Protein AF-A0A381ZZG3-F1 (afdb_monomer_lite)

Structure (mmCIF, N/CA/C/O backbone):
data_AF-A0A381ZZG3-F1
#
_entry.id   AF-A0A381ZZG3-F1
#
loop_
_atom_site.group_PDB
_atom_site.id
_atom_site.type_symbol
_atom_site.label_atom_id
_atom_site.label_alt_id
_atom_site.label_comp_id
_atom_site.label_asym_id
_atom_site.label_entity_id
_atom_site.label_seq_id
_atom_site.pdbx_PDB_ins_code
_atom_site.Cartn_x
_atom_site.Cartn_y
_atom_site.Cartn_z
_atom_site.occupancy
_atom_site.B_iso_or_equiv
_atom_site.auth_seq_id
_atom_site.auth_comp_id
_atom_site.auth_asym_id
_atom_site.auth_atom_id
_atom_site.pdbx_PDB_model_num
ATOM 1 N N . MET A 1 1 ? -27.456 17.210 29.896 1.00 59.88 1 MET A N 1
ATOM 2 C CA . MET A 1 1 ? -26.172 16.479 29.755 1.00 59.88 1 MET A CA 1
ATOM 3 C C . MET A 1 1 ? -26.023 15.685 28.450 1.00 59.88 1 MET A C 1
ATOM 5 O O . MET A 1 1 ? -24.931 15.201 28.199 1.00 59.88 1 MET A O 1
ATOM 9 N N . PHE A 1 2 ? -27.036 15.605 27.573 1.00 66.25 2 PHE A N 1
ATOM 10 C CA . PHE A 1 2 ? -26.897 14.948 26.260 1.00 66.25 2 PHE A CA 1
ATOM 11 C C . PHE A 1 2 ? -25.832 15.591 25.353 1.00 66.25 2 PHE A C 1
ATOM 13 O O . PHE A 1 2 ? -25.110 14.879 24.668 1.00 66.25 2 PHE A O 1
ATOM 20 N N . ALA A 1 3 ? -25.680 16.920 25.408 1.00 71.00 3 ALA A N 1
ATOM 21 C CA . ALA A 1 3 ? -24.729 17.657 24.571 1.00 71.00 3 ALA A CA 1
ATOM 22 C C . ALA A 1 3 ? -23.250 17.302 24.830 1.00 71.00 3 ALA A C 1
ATOM 24 O O . ALA A 1 3 ? -22.451 17.302 23.902 1.00 71.00 3 ALA A O 1
ATOM 25 N N . VAL A 1 4 ? -22.879 16.960 26.070 1.00 73.06 4 VAL A N 1
ATOM 26 C CA . VAL A 1 4 ? -21.489 16.591 26.399 1.00 73.06 4 VAL A CA 1
ATOM 27 C C . VAL A 1 4 ? -21.172 15.187 25.884 1.00 73.06 4 VAL A C 1
ATOM 29 O O . VAL A 1 4 ? -20.127 14.973 25.281 1.00 73.06 4 VAL A O 1
ATOM 32 N N . VAL A 1 5 ? -22.098 14.238 26.050 1.00 73.56 5 VAL A N 1
ATOM 33 C CA . VAL A 1 5 ? -21.927 12.852 25.583 1.00 73.56 5 VAL A CA 1
ATOM 34 C C . VAL A 1 5 ? -21.841 12.786 24.057 1.00 73.56 5 VAL A C 1
ATOM 36 O O . VAL A 1 5 ? -20.970 12.105 23.518 1.00 73.56 5 VAL A O 1
ATOM 39 N N . THR A 1 6 ? -22.694 13.528 23.342 1.00 72.31 6 THR A N 1
ATOM 40 C CA . THR A 1 6 ? -22.634 13.579 21.873 1.00 72.31 6 THR A CA 1
ATOM 41 C C . THR A 1 6 ? -21.345 14.228 21.383 1.00 72.31 6 THR A C 1
ATOM 43 O O . THR A 1 6 ? -20.756 13.760 20.411 1.00 72.31 6 THR A O 1
ATOM 46 N N . GLN A 1 7 ? -20.864 15.267 22.065 1.00 67.75 7 GLN A N 1
ATOM 47 C CA . GLN A 1 7 ? -19.613 15.927 21.713 1.00 67.75 7 GLN A CA 1
ATOM 48 C C . GLN A 1 7 ? -18.402 15.008 21.917 1.00 67.75 7 GLN A C 1
ATOM 50 O O . GLN A 1 7 ? -17.585 14.888 21.005 1.00 67.75 7 GLN A O 1
ATOM 55 N N . LEU A 1 8 ? -18.325 14.291 23.042 1.00 64.81 8 LEU A N 1
ATOM 56 C CA . LEU A 1 8 ? -17.277 13.294 23.297 1.00 64.81 8 LEU A CA 1
ATOM 57 C C . LEU A 1 8 ? -17.283 12.166 22.255 1.00 64.81 8 LEU A C 1
ATOM 59 O O . LEU A 1 8 ? -16.225 11.790 21.752 1.00 64.81 8 LEU A O 1
ATOM 63 N N . ASN A 1 9 ? -18.467 11.685 21.864 1.00 71.44 9 ASN A N 1
ATOM 64 C CA . ASN A 1 9 ? -18.598 10.663 20.826 1.00 71.44 9 ASN A CA 1
ATOM 65 C C . ASN A 1 9 ? -18.047 11.148 19.469 1.00 71.44 9 ASN A C 1
ATOM 67 O O . ASN A 1 9 ? -17.294 10.443 18.801 1.00 71.44 9 ASN A O 1
ATOM 71 N N . ARG A 1 10 ? -18.333 12.400 19.079 1.00 66.06 10 ARG A N 1
ATOM 72 C CA . ARG A 1 10 ? -17.788 12.986 17.839 1.00 66.06 10 ARG A CA 1
ATOM 73 C C . ARG A 1 10 ? -16.262 13.089 17.855 1.00 66.06 10 ARG A C 1
ATOM 75 O O . ARG A 1 10 ? -15.644 12.855 16.817 1.00 66.06 10 ARG A O 1
ATOM 82 N N . TYR A 1 11 ? -15.656 13.420 18.996 1.00 67.62 11 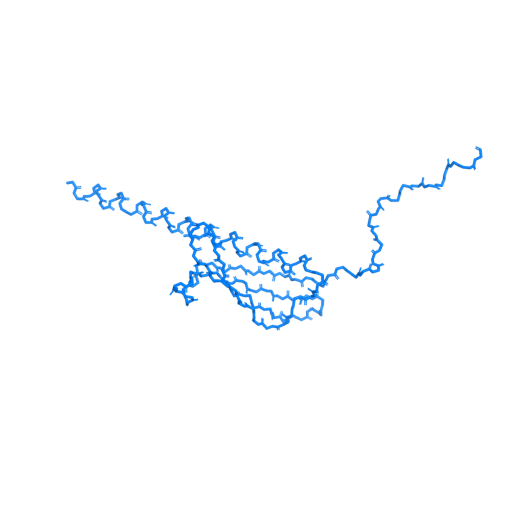TYR A N 1
ATOM 83 C CA . TYR A 1 11 ? -14.196 13.436 19.132 1.00 67.62 11 TYR A CA 1
ATOM 84 C C . TYR A 1 11 ? -13.596 12.036 18.989 1.00 67.62 11 TYR A C 1
ATOM 86 O O . TYR A 1 11 ? -12.647 11.873 18.227 1.00 67.62 11 TYR A O 1
ATOM 94 N N . ALA A 1 12 ? -14.177 11.027 19.646 1.00 72.56 12 ALA A N 1
ATOM 95 C CA . ALA A 1 12 ? -13.713 9.644 19.547 1.00 72.56 12 ALA A CA 1
ATOM 96 C C . ALA A 1 12 ? -13.798 9.104 18.107 1.00 72.56 12 ALA A C 1
ATOM 98 O O . ALA A 1 12 ? -12.822 8.558 17.594 1.00 72.56 12 ALA A O 1
ATOM 99 N N 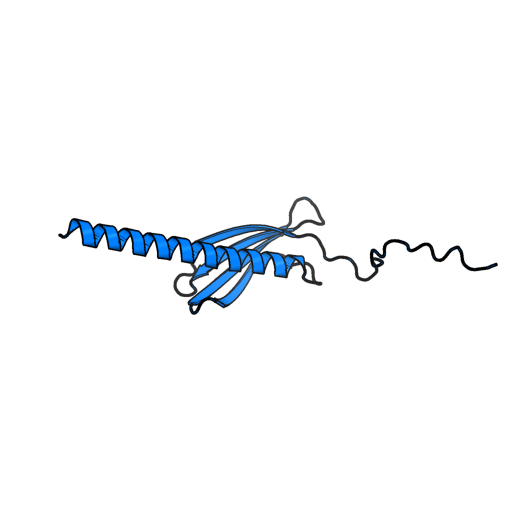. MET A 1 13 ? -14.921 9.337 17.416 1.00 74.88 13 MET A N 1
ATOM 100 C CA . MET A 1 13 ? -15.077 8.954 16.006 1.00 74.88 13 MET A CA 1
ATOM 101 C C . MET A 1 13 ? -14.072 9.671 15.095 1.00 74.88 13 MET A C 1
ATOM 103 O O . MET A 1 13 ? -13.493 9.058 14.202 1.00 74.88 13 MET A O 1
ATOM 107 N N . SER A 1 14 ? -13.825 10.962 15.337 1.00 80.19 14 SER A N 1
ATOM 108 C CA . SER A 1 14 ? -12.857 11.736 14.547 1.00 80.19 14 SER A CA 1
ATOM 109 C C . SER A 1 14 ? -11.425 11.237 14.755 1.00 80.19 14 SER A C 1
ATOM 111 O O . SER A 1 14 ? -10.671 11.130 13.793 1.00 80.19 14 SER A O 1
ATOM 113 N N . ALA A 1 15 ? -11.056 10.901 15.994 1.00 86.75 15 ALA A N 1
ATOM 114 C CA . ALA A 1 15 ? -9.742 10.354 16.315 1.00 86.75 15 ALA A CA 1
ATOM 115 C C . ALA A 1 15 ? -9.518 8.990 15.645 1.00 86.75 15 ALA A C 1
ATOM 117 O O . ALA A 1 15 ? -8.488 8.795 15.004 1.00 86.75 15 ALA A O 1
ATOM 118 N N . SER A 1 16 ? -10.509 8.094 15.710 1.00 88.12 16 SER A N 1
ATOM 119 C CA . SER A 1 16 ? -10.435 6.777 15.064 1.00 88.12 16 SER A CA 1
ATOM 120 C C . SER A 1 16 ? -10.293 6.884 13.542 1.00 88.12 16 SER A C 1
ATOM 122 O O . SER A 1 16 ? -9.474 6.190 12.943 1.00 88.12 16 SER A O 1
ATOM 124 N N . TYR A 1 17 ? -11.020 7.812 12.913 1.00 89.50 17 TYR A N 1
ATOM 125 C CA . TYR A 1 17 ? -10.903 8.068 11.477 1.00 89.50 17 TYR A CA 1
ATOM 126 C C . TYR A 1 17 ? -9.507 8.569 11.075 1.00 89.50 17 TYR A C 1
ATOM 128 O O . TYR A 1 17 ? -8.945 8.125 10.071 1.00 89.50 17 TYR A O 1
ATOM 136 N N . ILE A 1 18 ? -8.931 9.491 11.853 1.00 93.75 18 ILE A N 1
ATOM 137 C CA . ILE A 1 18 ? -7.580 10.013 11.601 1.00 93.75 18 ILE A CA 1
ATOM 138 C C . ILE A 1 18 ? -6.540 8.905 11.772 1.00 93.75 18 ILE A C 1
ATOM 140 O O . ILE A 1 18 ? -5.689 8.734 10.902 1.00 93.75 18 ILE A O 1
ATOM 144 N N . GLU A 1 19 ? -6.631 8.130 12.853 1.00 93.81 19 GLU A N 1
ATOM 145 C CA . GLU A 1 19 ? -5.769 6.973 13.101 1.00 93.81 19 GLU A CA 1
ATOM 146 C C . GLU A 1 19 ? -5.817 5.996 11.920 1.00 93.81 19 GLU A C 1
ATOM 148 O O . GLU A 1 19 ? -4.781 5.645 11.361 1.00 93.81 19 GLU A O 1
ATOM 153 N N . GLN A 1 20 ? -7.019 5.628 11.470 1.00 94.56 20 GLN A N 1
ATOM 154 C CA . GLN A 1 20 ? -7.215 4.728 10.337 1.00 94.56 20 GLN A CA 1
ATOM 155 C C . GLN A 1 20 ? -6.559 5.261 9.054 1.00 94.56 20 GLN A C 1
ATOM 157 O O . GLN A 1 20 ? -5.927 4.495 8.327 1.00 94.56 20 GLN A O 1
ATOM 162 N N . LYS A 1 21 ? -6.649 6.570 8.786 1.00 95.44 21 LYS A N 1
ATOM 163 C CA . LYS A 1 21 ? -5.955 7.189 7.647 1.00 95.44 21 LYS A CA 1
ATOM 164 C C . LYS A 1 21 ? -4.438 7.151 7.770 1.00 95.44 21 LYS A C 1
ATOM 166 O O . LYS A 1 21 ? -3.772 6.925 6.765 1.00 95.44 21 LYS A O 1
ATOM 171 N N . ILE A 1 22 ? -3.895 7.379 8.964 1.00 96.88 22 ILE A N 1
ATOM 172 C CA . ILE A 1 22 ? -2.446 7.327 9.203 1.00 96.88 22 ILE A CA 1
ATOM 173 C C . ILE A 1 22 ? -1.932 5.905 8.978 1.00 96.88 22 ILE A C 1
ATOM 175 O O . ILE A 1 22 ? -0.973 5.719 8.234 1.00 96.88 22 ILE A O 1
ATOM 179 N N . LEU A 1 23 ? -2.611 4.901 9.540 1.00 97.25 23 LEU A N 1
ATOM 180 C CA . LEU A 1 23 ? -2.251 3.495 9.350 1.00 97.25 23 LEU A CA 1
ATOM 181 C C . LEU A 1 23 ? -2.306 3.103 7.868 1.00 97.25 23 LEU A C 1
ATOM 183 O O . LEU A 1 23 ? -1.353 2.526 7.350 1.00 97.25 23 LEU A O 1
ATOM 187 N N . ALA A 1 24 ? -3.372 3.487 7.160 1.00 97.06 24 ALA A N 1
ATOM 188 C CA . ALA A 1 24 ? -3.493 3.247 5.723 1.00 97.06 24 ALA A CA 1
ATOM 189 C C . ALA A 1 24 ? -2.391 3.953 4.909 1.00 97.06 24 ALA A C 1
ATOM 191 O O . ALA A 1 24 ? -1.907 3.407 3.920 1.00 97.06 24 ALA A O 1
ATOM 192 N N . SER A 1 25 ? -1.971 5.149 5.329 1.00 97.12 25 SER A N 1
ATOM 193 C CA . SER A 1 25 ? -0.876 5.896 4.704 1.00 97.12 25 SER A CA 1
ATOM 194 C C . SER A 1 25 ? 0.484 5.230 4.902 1.00 97.12 25 SER A C 1
ATOM 196 O O . SER A 1 25 ? 1.269 5.160 3.955 1.00 97.12 25 SER A O 1
ATOM 198 N N . TRP A 1 26 ? 0.748 4.673 6.087 1.00 97.38 26 TRP A N 1
ATOM 199 C CA . TRP A 1 26 ? 1.958 3.887 6.335 1.00 97.38 26 TRP A CA 1
ATOM 200 C C . TRP A 1 26 ? 1.984 2.610 5.504 1.00 97.38 26 TRP A C 1
ATOM 202 O O . TRP A 1 26 ? 3.000 2.332 4.877 1.00 97.38 26 TRP A O 1
ATOM 212 N N . ILE A 1 27 ? 0.863 1.889 5.422 1.00 97.25 27 ILE A N 1
ATOM 213 C CA . ILE A 1 27 ? 0.751 0.707 4.558 1.00 97.25 27 ILE A CA 1
ATOM 214 C C . ILE A 1 27 ? 1.043 1.091 3.103 1.00 97.25 27 ILE A C 1
ATOM 216 O O . ILE A 1 27 ? 1.915 0.493 2.484 1.00 97.25 27 ILE A O 1
ATOM 220 N N . ALA A 1 28 ? 0.393 2.137 2.580 1.00 96.88 28 ALA A N 1
ATOM 221 C CA . ALA A 1 28 ? 0.600 2.580 1.201 1.00 96.88 28 ALA A CA 1
ATOM 222 C C . ALA A 1 28 ? 2.058 2.980 0.918 1.00 96.88 28 ALA A C 1
ATOM 224 O O . ALA A 1 28 ? 2.622 2.599 -0.107 1.00 96.88 28 ALA A O 1
ATOM 225 N N . THR A 1 29 ? 2.678 3.731 1.834 1.00 95.81 29 THR A N 1
ATOM 226 C CA . THR A 1 29 ? 4.074 4.174 1.699 1.00 95.81 29 THR A CA 1
ATOM 227 C C . THR A 1 29 ? 5.040 2.993 1.731 1.00 95.81 29 THR A C 1
ATOM 229 O O . THR A 1 29 ? 5.965 2.939 0.918 1.00 95.81 29 THR A O 1
ATOM 232 N N . ASN A 1 30 ? 4.809 2.026 2.621 1.00 96.00 30 ASN A N 1
ATOM 233 C CA . ASN A 1 30 ? 5.616 0.812 2.693 1.00 96.00 30 ASN A CA 1
ATOM 234 C C . ASN A 1 30 ? 5.506 0.011 1.393 1.00 96.00 30 ASN A C 1
ATOM 236 O O . ASN A 1 30 ? 6.532 -0.324 0.814 1.00 96.00 30 ASN A O 1
ATOM 240 N N . THR A 1 31 ? 4.294 -0.195 0.869 1.00 95.31 31 THR A N 1
ATOM 241 C CA . THR A 1 31 ? 4.080 -0.909 -0.399 1.00 95.31 31 THR A CA 1
ATOM 242 C C . THR A 1 31 ? 4.783 -0.229 -1.576 1.00 95.31 31 THR A C 1
ATOM 244 O O . THR A 1 31 ? 5.441 -0.899 -2.366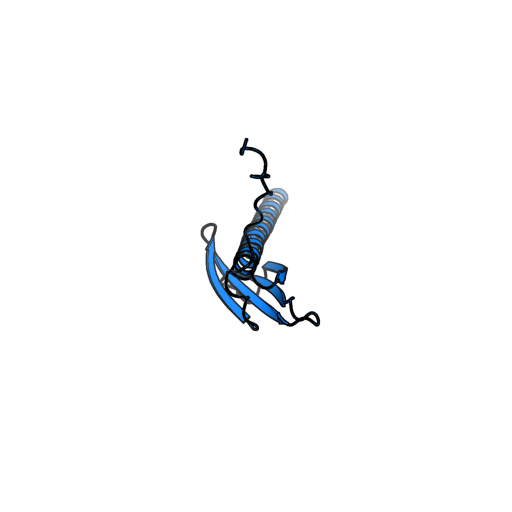 1.00 95.31 31 THR A O 1
ATOM 247 N N . ILE A 1 32 ? 4.696 1.101 -1.703 1.00 94.38 32 ILE A N 1
ATOM 248 C CA . ILE A 1 32 ? 5.423 1.827 -2.762 1.00 94.38 32 ILE A CA 1
ATOM 249 C C . ILE A 1 32 ? 6.936 1.658 -2.599 1.00 94.38 32 ILE A C 1
ATOM 251 O O . ILE A 1 32 ? 7.639 1.480 -3.590 1.00 94.38 32 ILE A O 1
ATOM 255 N N . THR A 1 33 ? 7.430 1.695 -1.362 1.00 94.56 33 THR A N 1
ATOM 256 C CA . THR A 1 33 ? 8.857 1.519 -1.068 1.00 94.56 33 THR A CA 1
ATOM 257 C C . THR A 1 33 ? 9.328 0.110 -1.417 1.00 94.56 33 THR A C 1
ATOM 259 O O . THR A 1 33 ? 10.373 -0.048 -2.031 1.00 94.56 33 THR A O 1
ATOM 262 N N . GLU A 1 34 ? 8.554 -0.920 -1.084 1.00 93.50 34 GLU A N 1
ATOM 263 C CA . GLU A 1 34 ? 8.859 -2.308 -1.451 1.00 93.50 34 GLU A CA 1
ATOM 264 C C . GL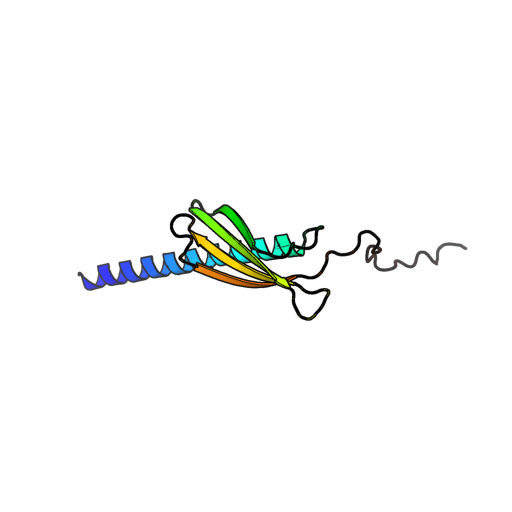U A 1 34 ? 8.940 -2.482 -2.972 1.00 93.50 34 GLU A C 1
ATOM 266 O O . GLU A 1 34 ? 9.868 -3.113 -3.477 1.00 93.50 34 GLU A O 1
ATOM 271 N N . LEU A 1 35 ? 8.016 -1.861 -3.711 1.00 93.12 35 LEU A N 1
ATOM 272 C CA . LEU A 1 35 ? 8.024 -1.880 -5.173 1.00 93.12 35 LEU A CA 1
ATOM 273 C C . LEU A 1 35 ? 9.208 -1.109 -5.774 1.00 93.12 35 LEU A C 1
ATOM 275 O O . LEU A 1 35 ? 9.676 -1.487 -6.845 1.00 93.12 35 LEU A O 1
ATOM 279 N N . SER A 1 36 ? 9.696 -0.050 -5.119 1.00 90.00 36 SER A N 1
ATOM 280 C CA . SER A 1 36 ? 10.809 0.762 -5.631 1.00 90.00 36 SER A CA 1
ATOM 281 C C . SER A 1 36 ? 12.189 0.164 -5.359 1.00 90.00 36 SER A C 1
ATOM 283 O O . SER A 1 36 ? 13.114 0.410 -6.127 1.00 90.00 36 SER A O 1
ATOM 285 N N . ILE A 1 37 ? 12.338 -0.626 -4.292 1.00 91.94 37 ILE A N 1
ATOM 286 C CA . ILE A 1 37 ? 13.608 -1.290 -3.946 1.00 91.94 37 ILE A CA 1
ATOM 287 C C . ILE A 1 37 ? 13.704 -2.726 -4.473 1.00 91.94 37 ILE A C 1
ATOM 289 O O . ILE A 1 37 ? 14.740 -3.372 -4.303 1.00 91.94 37 ILE A O 1
ATOM 293 N N . SER A 1 38 ? 12.627 -3.248 -5.064 1.00 90.12 38 SER A N 1
ATOM 294 C CA . SER A 1 38 ? 12.592 -4.597 -5.624 1.00 90.12 38 SER A CA 1
ATOM 295 C C . SER A 1 38 ? 13.674 -4.770 -6.703 1.00 90.12 38 SER A C 1
ATOM 297 O O . SER A 1 38 ? 13.810 -3.908 -7.572 1.00 90.12 38 SER A O 1
ATOM 299 N N . PRO A 1 39 ? 14.425 -5.889 -6.706 1.00 86.69 39 PRO A N 1
ATOM 300 C CA . PRO A 1 39 ? 15.404 -6.182 -7.755 1.00 86.69 39 PRO A CA 1
ATOM 301 C C . PRO A 1 39 ? 14.742 -6.514 -9.099 1.00 86.69 39 PRO A C 1
ATOM 303 O O . PRO A 1 39 ? 15.402 -6.494 -10.135 1.00 86.69 39 PRO A O 1
ATOM 306 N N . GLU A 1 40 ? 13.449 -6.840 -9.085 1.00 86.94 40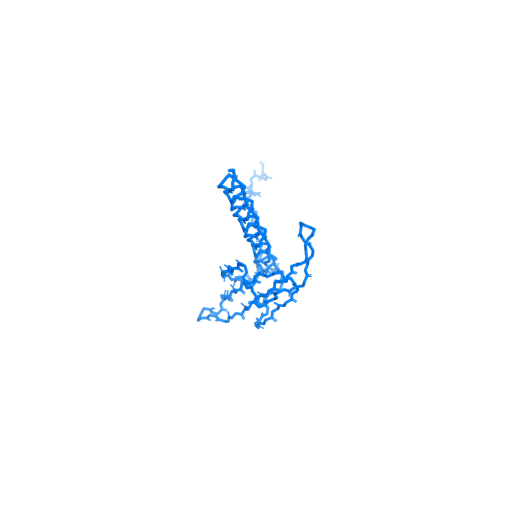 GLU A N 1
ATOM 307 C CA . GLU A 1 40 ? 12.631 -7.046 -10.273 1.00 86.94 40 GLU A CA 1
ATOM 308 C C . GLU A 1 40 ? 11.769 -5.808 -10.525 1.00 86.94 40 GLU A C 1
ATOM 310 O O . GLU A 1 40 ? 11.141 -5.274 -9.605 1.00 86.94 40 GLU A O 1
ATOM 315 N N . TRP A 1 41 ? 11.718 -5.362 -11.780 1.00 86.75 41 TRP A N 1
ATOM 316 C CA . TRP A 1 41 ? 10.916 -4.206 -12.161 1.00 86.75 41 TRP A CA 1
ATOM 317 C C . TRP A 1 41 ? 9.420 -4.524 -12.053 1.00 86.75 41 TRP A C 1
ATOM 319 O O . TRP A 1 41 ? 8.932 -5.439 -12.715 1.00 86.75 41 TRP A O 1
ATOM 329 N N . ALA A 1 42 ? 8.692 -3.746 -11.246 1.00 88.69 42 ALA A N 1
ATOM 330 C CA . ALA A 1 42 ? 7.298 -4.012 -10.882 1.00 88.69 42 ALA A CA 1
ATOM 331 C C . ALA A 1 42 ? 6.407 -4.296 -12.109 1.00 88.69 42 ALA A C 1
ATOM 333 O O . ALA A 1 42 ? 6.242 -3.386 -12.928 1.00 88.69 42 ALA A O 1
ATOM 334 N N . PRO A 1 43 ? 5.841 -5.510 -12.266 1.00 89.19 43 PRO A N 1
ATOM 335 C CA . PRO A 1 43 ? 5.121 -5.908 -13.475 1.00 89.19 43 PRO A CA 1
ATOM 336 C C . PRO A 1 43 ? 3.897 -5.023 -13.722 1.00 89.19 43 PRO A C 1
ATOM 338 O O . PRO A 1 43 ? 3.277 -4.527 -12.783 1.00 89.19 43 PRO A O 1
ATOM 341 N N . LEU A 1 44 ? 3.542 -4.837 -14.996 1.00 91.88 44 LEU A N 1
ATOM 342 C CA . LEU A 1 44 ? 2.322 -4.123 -15.373 1.00 91.88 44 LEU A CA 1
ATOM 343 C C . LEU A 1 44 ? 1.082 -4.900 -14.915 1.00 91.88 44 LEU A C 1
ATOM 345 O O . LEU A 1 44 ? 1.054 -6.130 -14.978 1.00 91.88 44 LEU A O 1
ATOM 349 N N . GLY A 1 45 ? 0.039 -4.171 -14.521 1.00 93.56 45 GLY A N 1
ATOM 350 C CA . GLY A 1 45 ? -1.239 -4.744 -14.104 1.00 93.56 45 GLY A CA 1
ATOM 351 C C . GLY A 1 45 ? -1.563 -4.475 -12.640 1.00 93.56 45 GLY A C 1
ATOM 352 O O . GLY A 1 45 ? -1.173 -3.454 -12.078 1.00 93.56 45 GLY A O 1
ATOM 353 N N . THR A 1 46 ? -2.339 -5.371 -12.034 1.00 94.81 46 THR A N 1
ATOM 354 C CA . THR A 1 46 ? -2.861 -5.195 -10.677 1.00 94.81 46 THR A CA 1
ATOM 355 C C . THR A 1 46 ? -2.349 -6.291 -9.755 1.00 94.81 46 THR A C 1
ATOM 357 O O . THR A 1 46 ? -2.507 -7.475 -10.048 1.00 94.81 46 THR A O 1
ATOM 360 N N . SER A 1 47 ? -1.797 -5.883 -8.617 1.00 93.62 47 SER A N 1
ATOM 361 C CA . SER A 1 47 ? -1.385 -6.758 -7.522 1.00 93.62 47 SER A CA 1
ATOM 362 C C . SER A 1 47 ? -2.240 -6.472 -6.297 1.00 93.62 47 SER A C 1
ATOM 364 O O . SER A 1 47 ? -2.494 -5.312 -5.974 1.00 93.62 47 SER A O 1
ATOM 366 N N . GLU A 1 48 ? -2.674 -7.516 -5.601 1.00 94.19 48 GLU A N 1
ATOM 367 C CA . GLU A 1 48 ? -3.472 -7.398 -4.381 1.00 94.19 48 GLU A CA 1
ATOM 368 C C . GLU A 1 48 ? -2.919 -8.312 -3.297 1.00 94.19 48 GLU A C 1
ATOM 370 O O . GLU A 1 48 ? -2.538 -9.452 -3.573 1.00 94.19 48 GLU A O 1
ATOM 375 N N . LEU A 1 49 ? -2.907 -7.824 -2.058 1.00 94.50 49 LEU A N 1
ATOM 376 C CA . LEU A 1 49 ? -2.505 -8.618 -0.905 1.00 94.50 49 LEU A CA 1
ATOM 377 C C . LEU A 1 49 ? -3.249 -8.163 0.353 1.00 94.50 49 LEU A C 1
ATOM 379 O O . LEU A 1 49 ? -3.514 -6.974 0.553 1.00 94.50 49 LEU A O 1
ATOM 383 N N . SER A 1 50 ? -3.548 -9.129 1.218 1.00 95.56 50 SER A N 1
ATOM 384 C CA . SER A 1 50 ? -4.057 -8.883 2.565 1.00 95.56 50 SER A CA 1
ATOM 385 C C . SER A 1 50 ? -2.928 -8.977 3.586 1.00 95.56 50 SER A C 1
ATOM 387 O O . SER A 1 50 ? -2.091 -9.876 3.511 1.00 95.56 50 SER A O 1
ATOM 389 N N . LEU A 1 51 ? -2.917 -8.070 4.561 1.00 95.94 51 LEU A N 1
ATOM 390 C CA . LEU A 1 51 ? -1.941 -8.060 5.649 1.00 95.94 51 LEU A CA 1
ATOM 391 C C . LEU A 1 51 ? -2.580 -7.649 6.970 1.00 95.94 51 LEU A C 1
ATOM 393 O O . LEU A 1 51 ? -3.544 -6.885 7.008 1.00 95.94 51 LEU A O 1
ATOM 397 N N . GLU A 1 52 ? -2.017 -8.134 8.068 1.00 96.75 52 GLU A N 1
ATOM 398 C CA . GLU A 1 52 ? -2.403 -7.711 9.408 1.00 96.75 52 GLU A CA 1
ATOM 399 C C . GLU A 1 52 ? -1.494 -6.569 9.878 1.00 96.75 52 GLU A C 1
ATOM 401 O O . GLU A 1 52 ? -0.270 -6.688 9.872 1.00 96.75 52 GLU A O 1
ATOM 406 N N . PHE A 1 53 ? -2.087 -5.446 10.288 1.00 95.88 53 PHE A N 1
ATOM 407 C CA . PHE A 1 53 ? -1.347 -4.295 10.803 1.00 95.88 53 PHE A CA 1
ATOM 408 C C . PHE A 1 53 ? -2.165 -3.548 11.852 1.00 95.88 53 PHE A C 1
ATOM 410 O O . PHE A 1 53 ? -3.351 -3.275 11.654 1.00 95.88 53 PHE A O 1
ATOM 417 N N . ALA A 1 54 ? -1.526 -3.220 12.980 1.00 94.44 54 ALA A N 1
ATOM 418 C CA . ALA A 1 54 ? -2.179 -2.617 14.144 1.00 94.44 54 ALA A CA 1
ATOM 419 C C . ALA A 1 54 ? -3.436 -3.392 14.600 1.00 94.44 54 ALA A C 1
ATOM 421 O O . ALA A 1 54 ? -4.463 -2.796 14.925 1.00 94.44 54 ALA A O 1
ATOM 422 N N . ASN A 1 55 ? -3.343 -4.731 14.616 1.00 93.44 55 ASN A N 1
ATOM 423 C CA . ASN A 1 55 ? -4.403 -5.644 15.063 1.00 93.44 55 ASN A CA 1
ATOM 424 C C . ASN A 1 55 ? -5.704 -5.543 14.232 1.00 93.44 55 ASN A C 1
ATOM 426 O O . ASN A 1 55 ? -6.806 -5.740 14.750 1.00 93.44 55 ASN A O 1
ATOM 430 N N . ARG A 1 56 ? -5.573 -5.181 12.948 1.00 94.69 56 ARG A N 1
ATOM 431 C CA . ARG A 1 56 ? -6.648 -5.114 11.948 1.00 94.69 56 ARG A CA 1
ATOM 432 C C . ARG A 1 56 ? -6.176 -5.757 10.649 1.00 94.69 56 ARG A C 1
ATOM 434 O O . ARG A 1 56 ? -4.988 -5.701 10.331 1.00 94.69 56 ARG A O 1
ATOM 441 N N . LEU A 1 57 ? -7.111 -6.325 9.891 1.00 97.31 57 LEU A N 1
ATOM 442 C CA . LEU A 1 57 ? -6.829 -6.915 8.587 1.00 97.31 57 LEU A CA 1
ATOM 443 C C . LEU A 1 57 ? -7.057 -5.880 7.478 1.00 97.31 57 LEU A C 1
ATOM 445 O O . LEU A 1 57 ? -8.164 -5.376 7.277 1.00 97.31 57 LEU A O 1
ATOM 449 N N . TRP A 1 58 ? -6.006 -5.587 6.728 1.00 97.81 58 TRP A N 1
ATOM 450 C CA . TRP A 1 58 ? -5.983 -4.611 5.646 1.00 97.81 58 TRP A CA 1
ATOM 451 C C . TRP A 1 58 ? -5.822 -5.308 4.307 1.00 97.81 58 TRP A C 1
ATOM 453 O O . TRP A 1 58 ? -5.186 -6.355 4.224 1.00 97.81 58 TRP A O 1
ATOM 463 N N . GLN A 1 59 ? -6.368 -4.701 3.264 1.00 97.38 59 GLN A N 1
ATOM 464 C CA . GLN A 1 59 ? -6.130 -5.104 1.889 1.00 97.38 59 GLN A CA 1
ATOM 465 C C . GLN A 1 59 ? -5.590 -3.904 1.128 1.00 97.38 59 GLN A C 1
ATOM 467 O O . GLN A 1 59 ? -6.180 -2.815 1.156 1.00 97.38 59 GLN A O 1
ATOM 472 N N . TRP A 1 60 ? -4.469 -4.111 0.445 1.00 96.94 60 TRP A N 1
ATOM 473 C CA . TRP A 1 60 ? -3.959 -3.146 -0.513 1.00 96.94 60 TRP A CA 1
ATOM 474 C C . TRP A 1 60 ? -4.040 -3.700 -1.930 1.00 96.94 60 TRP A C 1
ATOM 476 O O . TRP A 1 60 ? -3.947 -4.906 -2.163 1.00 96.94 60 TRP A O 1
ATOM 486 N N . ARG A 1 61 ? -4.224 -2.779 -2.872 1.00 97.00 61 ARG A N 1
ATOM 487 C CA . ARG A 1 61 ? -4.203 -3.012 -4.313 1.00 97.00 61 ARG A CA 1
ATOM 488 C C . ARG A 1 61 ? -3.208 -2.043 -4.928 1.00 97.00 61 ARG A C 1
ATOM 490 O O . ARG A 1 61 ? -3.366 -0.840 -4.746 1.00 97.00 61 ARG A O 1
ATOM 497 N N . ALA A 1 62 ? -2.216 -2.544 -5.649 1.00 96.69 62 ALA A N 1
ATOM 498 C CA . ALA A 1 62 ? -1.308 -1.734 -6.447 1.00 96.69 62 ALA A CA 1
ATOM 499 C C . ALA A 1 62 ? -1.644 -1.919 -7.924 1.00 96.69 62 ALA A C 1
ATOM 501 O O . ALA A 1 62 ? -1.687 -3.042 -8.419 1.00 96.69 62 ALA A O 1
ATOM 502 N N . GLU A 1 63 ? -1.886 -0.819 -8.620 1.00 96.81 63 GLU A N 1
ATOM 503 C CA . GLU A 1 63 ? -2.102 -0.787 -10.060 1.00 96.81 63 GLU A CA 1
ATOM 504 C C . GLU A 1 63 ? -0.890 -0.132 -10.717 1.00 96.81 63 GLU A C 1
ATOM 506 O O . GLU A 1 63 ? -0.601 1.038 -10.466 1.00 96.81 63 GLU A O 1
ATOM 511 N N . VAL A 1 64 ? -0.158 -0.900 -11.520 1.00 96.31 64 VAL A N 1
ATOM 512 C CA . VAL A 1 64 ? 1.040 -0.454 -12.229 1.00 96.31 64 VAL A CA 1
ATOM 513 C C . VAL A 1 64 ? 0.693 -0.244 -13.697 1.00 96.31 64 VAL A C 1
ATOM 515 O O . VAL A 1 64 ? 0.356 -1.187 -14.417 1.00 96.31 64 VAL A O 1
ATOM 518 N N . THR A 1 65 ? 0.805 1.003 -14.143 1.00 95.44 65 THR A N 1
ATOM 519 C CA . THR A 1 65 ? 0.531 1.427 -15.517 1.00 95.44 65 THR A CA 1
ATOM 520 C C . THR A 1 65 ? 1.801 1.915 -16.195 1.00 95.44 65 THR A C 1
ATOM 522 O O . THR A 1 65 ? 2.640 2.580 -15.577 1.00 95.44 65 THR A O 1
ATOM 525 N N . GLU A 1 66 ? 1.916 1.627 -17.486 1.00 93.69 66 GLU A N 1
ATOM 526 C CA . GLU A 1 66 ? 2.958 2.193 -18.336 1.00 93.69 66 GLU A CA 1
ATOM 527 C C . GLU A 1 66 ? 2.779 3.713 -18.463 1.00 93.69 66 GLU A C 1
ATOM 529 O O . GLU A 1 66 ? 1.662 4.235 -18.389 1.00 93.69 66 GLU A O 1
ATOM 534 N N . THR A 1 67 ? 3.889 4.430 -18.611 1.00 92.81 67 THR A N 1
ATOM 535 C CA . THR A 1 67 ? 3.882 5.864 -18.913 1.00 92.81 67 THR A CA 1
ATOM 536 C C . THR A 1 67 ? 4.503 6.095 -20.287 1.00 92.81 67 THR A C 1
ATOM 538 O O . THR A 1 67 ? 5.094 5.191 -20.865 1.00 92.81 67 THR A O 1
ATOM 541 N N . GLU A 1 68 ? 4.405 7.313 -20.817 1.00 91.69 68 GLU A N 1
ATOM 542 C CA . GLU A 1 68 ? 5.049 7.665 -22.094 1.00 91.69 68 GLU A CA 1
ATOM 543 C C . GLU A 1 68 ? 6.587 7.579 -22.038 1.00 91.69 68 GLU A C 1
ATOM 545 O O . GLU A 1 68 ? 7.249 7.566 -23.075 1.00 91.69 68 GLU A O 1
ATOM 550 N N . ILE A 1 69 ? 7.166 7.531 -20.834 1.00 92.12 69 ILE A N 1
ATOM 551 C CA . ILE A 1 69 ? 8.602 7.383 -20.611 1.00 92.12 69 ILE A CA 1
ATOM 552 C C . ILE A 1 69 ? 8.896 5.897 -20.393 1.00 92.12 69 ILE A C 1
ATOM 554 O O . ILE A 1 69 ? 8.482 5.324 -19.388 1.00 92.12 69 ILE A O 1
ATOM 558 N N . GLU A 1 70 ? 9.668 5.300 -21.304 1.00 84.69 70 GLU A N 1
ATOM 559 C CA . GLU A 1 70 ? 9.976 3.859 -21.328 1.00 84.69 70 GLU A CA 1
ATOM 560 C C . GLU A 1 70 ? 10.506 3.332 -19.984 1.00 84.69 70 GLU A C 1
ATOM 562 O O . GLU A 1 70 ? 10.094 2.277 -19.518 1.00 84.69 70 GLU A O 1
ATOM 567 N N . ASN A 1 71 ? 11.353 4.107 -19.304 1.00 89.19 71 ASN A N 1
ATOM 568 C CA . ASN A 1 71 ? 11.967 3.723 -18.029 1.00 89.19 71 ASN A CA 1
ATOM 569 C C . ASN A 1 71 ? 11.187 4.216 -16.802 1.00 89.19 71 ASN A C 1
ATOM 571 O O . ASN A 1 71 ? 11.770 4.416 -15.738 1.00 89.19 71 ASN A O 1
ATOM 575 N N . LEU A 1 72 ? 9.885 4.463 -16.937 1.00 92.94 72 LEU A N 1
ATOM 576 C CA . LEU A 1 72 ? 9.073 4.977 -15.845 1.00 92.94 72 LEU A CA 1
ATOM 577 C C . LEU A 1 72 ? 7.700 4.312 -15.836 1.00 92.94 72 LEU A C 1
ATOM 579 O O . LEU A 1 72 ? 6.931 4.385 -16.795 1.00 92.94 72 LEU A O 1
ATOM 583 N N . ARG A 1 73 ? 7.365 3.684 -14.712 1.00 94.75 73 ARG A N 1
ATOM 584 C CA . ARG A 1 73 ? 6.028 3.139 -14.462 1.00 94.75 73 ARG A CA 1
ATOM 585 C C . ARG A 1 73 ? 5.335 3.986 -13.416 1.00 94.75 73 ARG A C 1
ATOM 587 O O . ARG A 1 73 ? 5.956 4.435 -12.458 1.00 94.75 73 ARG A O 1
ATOM 594 N N . ARG A 1 74 ? 4.036 4.199 -13.576 1.00 95.62 74 ARG A N 1
ATOM 595 C CA . ARG A 1 74 ? 3.217 4.820 -12.537 1.00 95.62 74 ARG A CA 1
ATOM 596 C C . ARG A 1 74 ? 2.574 3.717 -11.717 1.00 95.62 74 ARG A C 1
ATOM 598 O O . ARG A 1 74 ? 2.003 2.793 -12.284 1.00 95.62 74 ARG A O 1
ATOM 605 N N . VAL A 1 75 ? 2.652 3.833 -10.399 1.00 96.31 75 VAL A N 1
ATOM 606 C CA . VAL A 1 75 ? 1.949 2.949 -9.471 1.00 96.31 75 VAL A CA 1
ATOM 607 C C . VAL A 1 75 ? 0.895 3.738 -8.713 1.00 96.31 75 VAL A C 1
ATOM 609 O O . VAL A 1 75 ? 1.176 4.809 -8.181 1.00 96.31 75 VAL A O 1
ATOM 612 N N . ASP A 1 76 ? -0.316 3.207 -8.650 1.00 97.06 76 ASP A N 1
ATOM 613 C CA . ASP A 1 76 ? -1.381 3.689 -7.782 1.00 97.06 76 ASP A CA 1
ATOM 614 C C . ASP A 1 76 ? -1.672 2.623 -6.724 1.00 97.06 76 ASP A C 1
ATOM 616 O O . ASP A 1 76 ? -2.160 1.539 -7.040 1.00 97.06 76 ASP A O 1
ATOM 620 N N . VAL A 1 77 ? -1.368 2.924 -5.461 1.00 97.19 77 VAL A N 1
ATOM 621 C CA . VAL A 1 77 ? -1.650 2.040 -4.326 1.00 97.19 77 VAL A CA 1
ATOM 622 C C . VAL A 1 77 ? -2.905 2.513 -3.615 1.00 97.19 77 VAL A C 1
ATOM 624 O O . VAL A 1 77 ? -2.988 3.655 -3.161 1.00 97.19 77 VAL A O 1
ATOM 627 N N . TYR A 1 78 ? -3.870 1.615 -3.491 1.00 97.81 78 TYR A N 1
ATOM 628 C CA . TYR A 1 78 ? -5.126 1.803 -2.784 1.00 97.81 78 TYR A CA 1
ATOM 629 C C . TYR A 1 78 ? -5.122 0.930 -1.536 1.00 97.81 78 TYR A C 1
ATOM 631 O O . TYR A 1 78 ? -4.789 -0.250 -1.613 1.00 97.81 78 TYR A O 1
ATOM 639 N N . VAL A 1 79 ? -5.511 1.493 -0.395 1.00 97.56 79 VAL A N 1
ATOM 640 C CA . VAL A 1 79 ? -5.567 0.777 0.884 1.00 97.56 79 VAL A CA 1
ATOM 641 C C . VAL A 1 79 ? -6.975 0.854 1.456 1.00 97.56 79 VAL A C 1
ATOM 643 O O . VAL A 1 79 ? -7.591 1.924 1.516 1.00 97.56 79 VAL A O 1
ATOM 646 N N . SER A 1 80 ? -7.469 -0.300 1.886 1.00 97.56 80 SER A N 1
ATOM 647 C CA . SER A 1 80 ? -8.814 -0.523 2.416 1.00 97.56 80 SER A CA 1
ATOM 648 C C . SER A 1 80 ? -8.762 -1.505 3.590 1.00 97.56 80 SER A C 1
ATOM 650 O O . SER A 1 80 ? -7.759 -2.196 3.795 1.00 97.56 80 SER A O 1
ATOM 652 N N . LEU A 1 81 ? -9.830 -1.563 4.385 1.00 96.94 81 LEU A N 1
ATOM 653 C CA . LEU A 1 81 ? -10.010 -2.667 5.328 1.00 96.94 81 LEU A CA 1
ATOM 654 C C . LEU A 1 81 ? -10.433 -3.912 4.549 1.00 96.94 81 LEU A C 1
ATOM 656 O O . LEU A 1 81 ? -11.209 -3.809 3.604 1.00 96.94 81 LEU A O 1
ATOM 660 N N . SER A 1 82 ? -9.975 -5.088 4.975 1.00 95.06 82 SER A N 1
ATOM 661 C CA . SER A 1 82 ? -10.322 -6.345 4.287 1.00 95.06 82 SER A CA 1
ATOM 662 C C . SER A 1 82 ? -11.811 -6.690 4.378 1.00 95.06 82 SER A C 1
ATOM 664 O O . SER A 1 82 ? -12.326 -7.417 3.537 1.00 95.06 82 SER A O 1
ATOM 666 N N . GLU A 1 83 ? -12.507 -6.167 5.390 1.00 94.31 83 GLU A N 1
ATOM 667 C CA . GLU A 1 83 ? -13.959 -6.315 5.549 1.00 94.31 83 GLU A CA 1
ATOM 668 C C . GLU A 1 83 ? -14.738 -5.523 4.486 1.00 94.31 83 GLU A C 1
ATOM 670 O O . GLU A 1 83 ? -15.806 -5.949 4.051 1.00 94.31 83 GLU A O 1
ATOM 675 N N . GLU A 1 84 ? -14.185 -4.393 4.033 1.00 94.06 84 GLU A N 1
ATOM 676 C CA . GLU A 1 84 ? -14.821 -3.461 3.099 1.00 94.06 84 GLU A CA 1
ATOM 677 C C . GLU A 1 84 ? -13.830 -3.021 2.004 1.00 94.06 84 GLU A C 1
ATOM 679 O O . GLU A 1 84 ? -13.443 -1.850 1.930 1.00 94.06 84 GLU A O 1
ATOM 684 N N . PRO A 1 85 ? -13.421 -3.932 1.099 1.00 91.50 85 PRO A N 1
ATOM 685 C CA . PRO A 1 85 ? -12.365 -3.657 0.119 1.00 91.50 85 PRO A CA 1
ATOM 686 C C . PRO A 1 85 ? -12.755 -2.606 -0.932 1.00 91.50 85 PRO A C 1
ATOM 688 O O . PRO A 1 85 ? -11.912 -2.046 -1.629 1.00 91.50 85 PRO A O 1
ATOM 691 N N . GLN A 1 86 ? -14.053 -2.322 -1.059 1.00 92.50 86 GLN A N 1
ATOM 692 C CA . GLN A 1 86 ? -14.584 -1.285 -1.945 1.00 92.50 86 GLN A CA 1
ATOM 693 C C . GLN A 1 86 ? -14.424 0.120 -1.344 1.00 92.50 86 GLN A C 1
ATOM 695 O O . GLN A 1 86 ? -14.416 1.109 -2.081 1.00 92.50 86 GLN A O 1
ATOM 700 N N . GLN A 1 87 ? -14.270 0.226 -0.020 1.00 95.00 87 GLN A N 1
ATOM 701 C CA . GLN A 1 87 ? -14.083 1.494 0.667 1.00 95.00 87 GLN A CA 1
ATOM 702 C C . GLN A 1 87 ? -12.593 1.833 0.758 1.00 95.00 87 GLN A C 1
ATOM 704 O O . GLN A 1 87 ? -11.885 1.458 1.695 1.00 95.00 87 GLN A O 1
ATOM 709 N N . ILE A 1 88 ? -12.115 2.604 -0.218 1.00 96.06 88 ILE A N 1
ATOM 710 C CA . ILE A 1 88 ? -10.734 3.086 -0.217 1.00 96.06 88 ILE A CA 1
ATOM 711 C C . ILE A 1 88 ? -10.560 4.151 0.869 1.00 96.06 88 ILE A C 1
ATOM 713 O O . ILE A 1 88 ? -11.131 5.240 0.807 1.00 96.06 88 ILE A O 1
ATOM 717 N N . ILE A 1 89 ? -9.730 3.840 1.860 1.00 96.38 89 ILE A N 1
ATOM 718 C CA . ILE A 1 89 ? -9.409 4.732 2.980 1.00 96.38 89 ILE A CA 1
ATOM 719 C C . ILE A 1 89 ? -8.318 5.716 2.568 1.00 96.38 89 ILE A C 1
ATOM 721 O O . ILE A 1 89 ? -8.352 6.896 2.939 1.00 96.38 89 ILE A O 1
ATOM 725 N N . HIS A 1 90 ? -7.344 5.226 1.803 1.00 97.06 90 HIS A N 1
ATOM 726 C CA . HIS A 1 90 ? -6.213 6.009 1.342 1.00 97.06 90 HIS A CA 1
ATOM 727 C C . HIS A 1 90 ? -5.732 5.544 -0.033 1.00 97.06 90 HIS A C 1
ATOM 729 O O . HIS A 1 90 ? -5.787 4.356 -0.350 1.00 97.06 90 HIS A O 1
ATOM 735 N N . ARG A 1 91 ? -5.251 6.496 -0.835 1.00 96.62 91 ARG A N 1
ATOM 736 C CA . ARG A 1 91 ? -4.609 6.254 -2.127 1.00 96.62 91 ARG A CA 1
ATOM 737 C C . ARG A 1 91 ? -3.329 7.071 -2.195 1.00 96.62 91 ARG A C 1
ATOM 739 O O . ARG A 1 91 ? -3.365 8.264 -1.893 1.00 96.62 91 ARG A O 1
ATOM 746 N N . VAL A 1 92 ? -2.247 6.449 -2.647 1.00 96.19 92 VAL A N 1
ATOM 747 C CA . VAL A 1 92 ? -0.991 7.132 -2.976 1.00 96.19 92 VAL A CA 1
ATOM 748 C C . VAL A 1 92 ? -0.572 6.738 -4.382 1.00 96.19 92 VAL A C 1
ATOM 750 O O . VAL A 1 92 ? -0.684 5.578 -4.768 1.00 96.19 92 VAL A O 1
ATOM 753 N N . SER A 1 93 ? -0.095 7.718 -5.140 1.00 95.44 93 SER A N 1
ATOM 754 C CA . SER A 1 93 ? 0.489 7.514 -6.460 1.00 95.44 93 SER A CA 1
ATOM 755 C C . SER A 1 93 ? 1.996 7.712 -6.379 1.00 95.44 93 SER A C 1
ATOM 757 O O . SER A 1 93 ? 2.457 8.661 -5.744 1.00 95.44 93 SER A O 1
ATOM 759 N N . GLY A 1 94 ? 2.752 6.842 -7.036 1.00 93.38 94 GLY A N 1
ATOM 760 C CA . GLY A 1 94 ? 4.203 6.913 -7.138 1.00 93.38 94 GLY A CA 1
ATOM 761 C C . GLY A 1 94 ? 4.681 6.687 -8.567 1.00 93.38 94 GLY A C 1
ATOM 762 O O . GLY A 1 94 ? 3.926 6.246 -9.437 1.00 93.38 94 GLY A O 1
ATOM 763 N N . LEU A 1 95 ? 5.953 6.993 -8.792 1.00 94.38 95 LEU A N 1
ATOM 764 C CA . LEU A 1 95 ? 6.668 6.665 -10.017 1.00 94.38 95 LEU A CA 1
ATOM 765 C C . LEU A 1 95 ? 7.765 5.659 -9.669 1.00 94.38 95 LEU A C 1
ATOM 767 O O . LEU A 1 95 ? 8.466 5.834 -8.673 1.00 94.38 95 LEU A O 1
ATOM 771 N N . LEU A 1 96 ? 7.866 4.600 -10.463 1.00 93.12 96 LEU A N 1
ATOM 772 C CA . LEU A 1 96 ? 8.801 3.500 -10.288 1.00 93.12 96 LEU A CA 1
ATOM 773 C C . LEU A 1 96 ? 9.791 3.493 -11.448 1.00 93.12 96 LEU A C 1
ATOM 775 O O . LEU A 1 96 ? 9.403 3.397 -12.617 1.00 93.12 96 LEU A O 1
ATOM 779 N N . GLU A 1 97 ? 11.064 3.571 -11.095 1.00 91.62 97 GLU A N 1
ATOM 780 C CA . 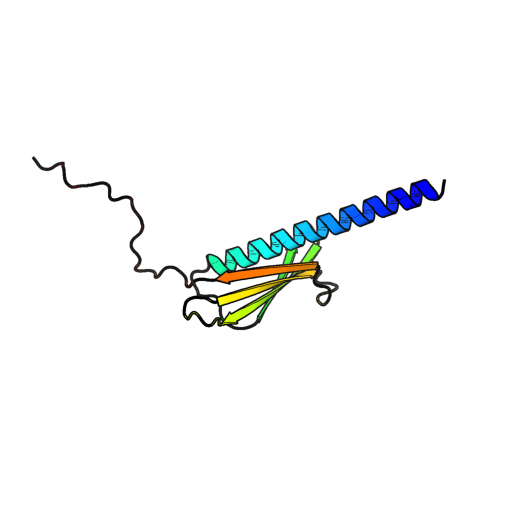GLU A 1 97 ? 12.190 3.423 -12.008 1.00 91.62 97 GLU A CA 1
ATOM 781 C C . GLU A 1 97 ? 12.559 1.935 -12.137 1.00 91.62 97 GLU A C 1
ATOM 783 O O . GLU A 1 97 ? 12.218 1.130 -11.262 1.00 91.62 97 GLU A O 1
ATOM 788 N N . PRO A 1 98 ? 13.222 1.525 -13.229 1.00 90.44 98 PRO A N 1
ATOM 789 C CA . PRO A 1 98 ? 13.816 0.203 -13.303 1.00 90.44 98 PRO A CA 1
ATOM 790 C C . PRO A 1 98 ? 14.886 0.036 -12.211 1.00 90.44 98 PRO A C 1
ATOM 792 O O . PRO A 1 98 ? 15.585 0.997 -11.876 1.00 90.44 98 PRO A O 1
ATOM 795 N N . PRO A 1 99 ? 15.047 -1.180 -11.667 1.00 88.31 99 PRO A N 1
ATOM 796 C CA . PRO A 1 99 ? 16.087 -1.455 -10.690 1.00 88.31 99 PRO A CA 1
ATOM 797 C C . PRO A 1 99 ? 17.467 -1.201 -11.299 1.00 88.31 99 PRO A C 1
ATOM 799 O O . PRO A 1 99 ? 17.685 -1.381 -12.501 1.00 88.31 99 PRO A O 1
ATOM 802 N N . VAL A 1 100 ? 18.414 -0.801 -10.451 1.00 82.25 100 VAL A N 1
ATOM 803 C CA . VAL A 1 100 ? 19.802 -0.596 -10.870 1.00 82.25 100 VAL A CA 1
ATOM 804 C C . VAL A 1 100 ? 20.333 -1.904 -11.477 1.00 82.25 100 VAL A C 1
ATOM 806 O O . VAL A 1 100 ? 20.251 -2.945 -10.818 1.00 82.25 100 VAL A O 1
ATOM 809 N N . PRO A 1 101 ? 20.877 -1.886 -12.710 1.00 82.38 101 PRO A N 1
ATOM 810 C CA . PRO A 1 101 ? 21.460 -3.075 -13.317 1.00 82.38 101 PRO A CA 1
ATOM 811 C C . PRO A 1 101 ? 22.532 -3.692 -12.414 1.00 82.38 101 PRO A C 1
ATOM 813 O O . PRO A 1 101 ? 23.327 -2.971 -11.814 1.00 82.38 101 PRO A O 1
ATOM 816 N N . ALA A 1 102 ? 22.595 -5.024 -12.357 1.00 75.75 102 ALA A N 1
ATOM 817 C CA . ALA A 1 102 ? 23.547 -5.739 -11.501 1.00 75.75 102 ALA A CA 1
ATOM 818 C C . ALA A 1 102 ? 25.022 -5.387 -11.792 1.00 75.75 102 ALA A C 1
ATOM 820 O O . ALA A 1 102 ? 25.858 -5.454 -10.895 1.00 75.75 102 ALA A O 1
ATOM 821 N N . ASP A 1 103 ? 25.321 -4.965 -13.024 1.00 76.38 103 ASP A N 1
ATOM 822 C CA . ASP A 1 103 ? 26.662 -4.574 -13.474 1.00 76.38 103 ASP A CA 1
ATOM 823 C C . ASP A 1 103 ? 27.013 -3.105 -13.171 1.00 76.38 103 ASP A C 1
ATOM 825 O O . ASP A 1 103 ? 28.083 -2.627 -13.557 1.00 76.38 103 ASP A O 1
ATOM 829 N N . TYR A 1 104 ? 26.131 -2.356 -12.497 1.00 69.25 104 TYR A N 1
ATOM 830 C CA . TYR A 1 104 ? 26.424 -0.980 -12.115 1.00 69.25 104 TYR A CA 1
ATOM 831 C C . TYR A 1 104 ? 27.485 -0.970 -11.001 1.00 69.25 104 TYR A C 1
ATOM 833 O O . TYR A 1 104 ? 27.246 -1.528 -9.924 1.00 69.25 104 TYR A O 1
ATOM 841 N N . PRO A 1 105 ? 28.668 -0.358 -11.215 1.00 68.94 105 PRO A N 1
ATOM 842 C CA . PRO A 1 105 ? 29.715 -0.362 -10.207 1.00 68.94 105 PRO A CA 1
ATOM 843 C C . PRO A 1 105 ? 29.206 0.349 -8.946 1.00 68.94 105 PRO A C 1
ATOM 845 O O . PRO A 1 105 ? 28.569 1.402 -9.056 1.00 68.94 105 PRO A O 1
ATOM 848 N N . PRO A 1 106 ? 29.481 -0.183 -7.739 1.00 68.56 106 PRO A N 1
ATOM 849 C CA . PRO A 1 106 ? 29.100 0.501 -6.515 1.00 68.56 106 PRO A CA 1
ATOM 850 C C . PRO A 1 106 ? 29.697 1.908 -6.537 1.00 68.56 106 PRO A C 1
ATOM 852 O O . PRO A 1 106 ? 30.853 2.085 -6.917 1.00 68.56 106 PRO A O 1
ATOM 855 N N . THR A 1 107 ? 28.931 2.917 -6.123 1.00 65.81 107 THR A N 1
ATOM 856 C CA . THR A 1 107 ? 29.429 4.289 -5.971 1.00 65.81 107 THR A CA 1
ATOM 857 C C . THR A 1 107 ? 30.353 4.358 -4.755 1.00 65.81 107 THR A C 1
ATOM 859 O O . THR A 1 107 ? 30.025 4.949 -3.727 1.00 65.81 107 THR A O 1
ATOM 862 N N . TYR A 1 108 ? 31.513 3.706 -4.830 1.00 65.56 108 TYR A N 1
ATOM 863 C CA . TYR A 1 108 ? 32.622 4.034 -3.959 1.00 65.56 108 TYR A CA 1
ATOM 864 C C . TYR A 1 108 ? 33.094 5.426 -4.372 1.00 65.56 108 TYR A C 1
ATOM 866 O O . TYR A 1 108 ? 33.415 5.679 -5.533 1.00 65.56 108 TYR A O 1
ATOM 874 N N . TRP A 1 109 ? 33.138 6.355 -3.420 1.00 60.56 109 TRP A N 1
ATOM 875 C CA . TRP A 1 109 ? 33.966 7.545 -3.570 1.00 60.56 109 TRP A CA 1
ATOM 876 C C . TRP A 1 109 ? 35.352 7.038 -3.952 1.00 60.56 109 TRP A C 1
ATOM 878 O O . TRP A 1 109 ? 35.917 6.228 -3.214 1.00 60.56 109 TRP A O 1
ATOM 888 N N . ILE A 1 110 ? 35.857 7.422 -5.124 1.00 58.84 110 ILE A N 1
ATOM 889 C CA . ILE A 1 110 ? 37.175 7.010 -5.605 1.00 58.84 110 ILE A CA 1
ATOM 890 C C . ILE A 1 110 ? 38.192 7.480 -4.563 1.00 58.84 110 ILE A C 1
ATOM 892 O O . ILE A 1 110 ? 38.645 8.623 -4.565 1.00 58.84 110 ILE A O 1
ATOM 896 N N . LYS A 1 111 ? 38.538 6.603 -3.620 1.00 58.06 111 LYS A N 1
ATOM 897 C CA . LYS A 1 111 ? 39.716 6.771 -2.790 1.00 58.06 111 LYS A CA 1
ATOM 898 C C . LYS A 1 111 ? 40.860 6.541 -3.755 1.00 58.06 111 LYS A C 1
ATOM 900 O O . LYS A 1 111 ? 41.121 5.399 -4.117 1.00 58.06 111 LYS A O 1
ATOM 905 N N . ASN A 1 112 ? 41.461 7.631 -4.228 1.00 57.53 112 ASN A N 1
ATOM 906 C CA . ASN A 1 112 ? 42.678 7.612 -5.027 1.00 57.53 112 ASN A CA 1
ATOM 907 C C . ASN A 1 112 ? 43.692 6.660 -4.372 1.00 57.53 112 ASN A C 1
ATOM 909 O O . ASN A 1 112 ? 44.401 7.032 -3.442 1.00 57.53 112 ASN A O 1
ATOM 913 N N . LEU A 1 113 ? 43.754 5.422 -4.857 1.00 59.44 113 LEU A N 1
ATOM 914 C CA . LEU A 1 113 ? 44.800 4.444 -4.563 1.00 59.44 113 LEU A CA 1
ATOM 915 C C . LEU A 1 113 ? 45.942 4.629 -5.572 1.00 59.44 113 LEU A C 1
ATOM 917 O O . LEU A 1 113 ? 46.472 3.673 -6.120 1.00 59.44 113 LEU A O 1
ATOM 921 N N . GLY A 1 114 ? 46.284 5.887 -5.853 1.00 55.53 114 GLY A N 1
ATOM 922 C CA . GLY A 1 114 ? 47.309 6.285 -6.813 1.00 55.53 114 GLY A CA 1
ATOM 923 C C . GLY A 1 114 ? 48.365 7.168 -6.161 1.00 55.53 114 GLY A C 1
ATOM 924 O O . GLY A 1 114 ? 48.624 8.259 -6.652 1.00 55.53 114 GLY A O 1
ATOM 925 N N . GLY A 1 115 ? 48.915 6.749 -5.019 1.00 52.44 115 GLY A N 1
ATOM 926 C CA . GLY A 1 115 ? 49.910 7.563 -4.316 1.00 52.44 115 GLY A CA 1
ATOM 927 C C . GLY A 1 115 ? 50.713 6.870 -3.220 1.00 52.44 115 GLY A C 1
ATOM 928 O O . GLY A 1 115 ? 51.154 7.556 -2.309 1.00 52.44 115 GLY A O 1
ATOM 929 N N . LEU A 1 116 ? 50.891 5.546 -3.265 1.00 50.62 116 LEU A N 1
ATOM 930 C CA . LEU A 1 116 ? 51.869 4.847 -2.416 1.00 50.62 116 LEU A CA 1
ATOM 931 C C . LEU A 1 116 ? 52.618 3.784 -3.229 1.00 50.62 116 LEU A C 1
ATOM 933 O O . LEU A 1 116 ? 52.556 2.595 -2.934 1.00 50.62 116 LEU A O 1
ATOM 937 N N . THR A 1 117 ? 53.316 4.235 -4.266 1.00 53.00 117 THR A N 1
ATOM 938 C CA . THR A 1 117 ? 54.507 3.558 -4.785 1.00 53.00 117 THR A CA 1
ATOM 939 C C . THR A 1 117 ? 55.514 4.633 -5.169 1.00 53.00 117 THR A C 1
ATOM 941 O O . THR A 1 117 ? 55.449 5.153 -6.279 1.00 53.00 117 THR A O 1
ATOM 944 N N . GLU A 1 118 ? 56.334 5.038 -4.201 1.00 42.25 118 GLU A N 1
ATOM 945 C CA . GLU A 1 118 ? 57.804 5.169 -4.263 1.00 42.25 118 GLU A CA 1
ATOM 946 C C . GLU A 1 118 ? 58.336 5.717 -2.932 1.00 42.25 118 GLU A C 1
ATOM 948 O O . GLU A 1 118 ? 57.737 6.676 -2.392 1.00 42.25 118 GLU A O 1
#

InterPro domains:
  IPR003413 Type II secretion system protein GspI, C-terminal [PF02501] (19-96)
  IPR045584 Pilin-like [SSF54523] (16-95)

Sequence (118 aa):
MFAVVTQLNRYAMSASYIEQKILASWIATNTITELSISPEWAPLGTSELSLEFANRLWQWRAEVTETEIENLRRVDVYVSLSEEPQQIIHRVSGLLEPPVPADYPPTYWIKNLGGLTE

pLDDT: mean 86.27, std 13.69, range [42.25, 97.81]

Organism: NCBI:txid408172

Secondary structure (DSSP, 8-state):
-HHHHHHHHHHHHHHHHHHHHHHHHHHHHHHHHHHHH-SS---SEEEEEEEEETTEEEEEEEEEEE-SSTT-EEEEEEEEETT-TTSEEEEEEEEEPPPPPTTSPP--------S---

Radius of gyration: 22.24 Å; chains: 1; bounding box: 85×26×52 Å

Foldseek 3Di:
DVVVVVVVVVVVVVVVLVVVLVQQVVVQVVVVVCQQQDLANDDAAKDKDWDADPNFIKIKIWHWADDPDNQKIKIKIFIDGPVCSVDTSDIDIDIHGNHDPPPDDPPDPPPPPPPPDD